Protein AF-A0A521XQH8-F1 (afdb_monomer)

Foldseek 3Di:
DLVLLVLVLVVLVVLLVLLVVVLVVLVVLDPDDPVLVVVVVVVVVVCVVVVVSVVVPRDPDPPQDDPPPSVVLSVDDDDSVPPVRSVVSSVVSVVSSVSSVVRSVVSVVVSVVVVVVVVVVCVVPVVVVVVVDDDDDD

Mean predicted aligned error: 11.76 Å

Nearest PDB structures (foldseek):
  6nct-assembly1_B  TM=2.597E-01  e=1.885E+00  Homo sapiens
  5sxc-assembly1_B  TM=2.790E-01  e=5.027E+00  Homo sapiens

Sequence (138 aa):
MRQTIAEEETRVSYWRRIIQARLDLLRAGIGSHDPVTDLRTALTDAQGSHRRLAHVSVEAVEGLPPMDDLAELWSRIIDPDDEVAVRQLAAEMTDAEHRLSTYRSELFRRQDAVTAELIARYRENPILALTALPTEPE

Secondary structure (DSSP, 8-state):
-HHHHHHHHHHHHHHHHHHHHHHHHHHHT--SS-HHHHHHHHHHHTHHHHHHHHT----PPTTS---TTHHHHHH----TT-HHHHHHHHHHHHHHHHHHHHHHHHHHHHHHHHHHHHHHHHHH-GGGGGGGSPPPP-

Structure (mmCIF, N/CA/C/O backbone):
data_AF-A0A521XQH8-F1
#
_entry.id   AF-A0A521XQH8-F1
#
loop_
_atom_site.group_PDB
_atom_site.id
_atom_site.type_symbol
_atom_site.label_atom_id
_atom_site.label_alt_id
_atom_site.label_comp_id
_atom_site.label_asym_id
_atom_site.label_entity_id
_atom_site.label_seq_id
_atom_site.pdbx_PDB_ins_code
_atom_site.Cartn_x
_atom_site.Cartn_y
_atom_site.Cartn_z
_atom_site.occupancy
_atom_site.B_iso_or_equiv
_atom_site.auth_seq_id
_atom_site.auth_comp_id
_atom_site.auth_asym_id
_atom_site.auth_atom_id
_atom_site.pdbx_PDB_model_num
ATOM 1 N N . MET A 1 1 ? -16.859 -4.897 9.142 1.00 57.81 1 MET A N 1
ATOM 2 C CA . MET A 1 1 ? -16.074 -3.665 9.396 1.00 57.81 1 MET A CA 1
ATOM 3 C C . MET A 1 1 ? -14.623 -3.951 9.791 1.00 57.81 1 MET A C 1
ATOM 5 O O . MET A 1 1 ? -13.770 -3.692 8.961 1.00 57.81 1 MET A O 1
ATOM 9 N N . ARG A 1 2 ? -14.289 -4.511 10.974 1.00 65.44 2 ARG A N 1
ATOM 10 C CA . ARG A 1 2 ? -12.871 -4.817 11.316 1.00 65.44 2 ARG A CA 1
ATOM 11 C C . ARG A 1 2 ? -12.217 -5.827 10.366 1.00 65.44 2 ARG A C 1
ATOM 13 O O . ARG A 1 2 ? -11.095 -5.603 9.940 1.00 65.44 2 ARG A O 1
ATOM 20 N N . GLN A 1 3 ? -12.933 -6.896 10.018 1.00 67.31 3 GLN A N 1
ATOM 21 C CA . GLN A 1 3 ? -12.452 -7.900 9.065 1.00 67.31 3 GLN A CA 1
ATOM 22 C C . GLN A 1 3 ? -12.216 -7.294 7.671 1.00 67.31 3 GLN A C 1
ATOM 24 O O . GLN A 1 3 ? -11.136 -7.438 7.119 1.00 67.31 3 GLN A O 1
ATOM 29 N N . THR A 1 4 ? -13.172 -6.501 7.185 1.00 69.88 4 THR A N 1
ATOM 30 C CA . THR A 1 4 ? -13.091 -5.729 5.935 1.00 69.88 4 THR A CA 1
ATOM 31 C C . THR A 1 4 ? -11.851 -4.822 5.883 1.00 69.88 4 THR A C 1
ATOM 33 O O . THR A 1 4 ? -11.142 -4.798 4.887 1.00 69.88 4 THR A O 1
ATOM 36 N N . ILE A 1 5 ? -11.550 -4.104 6.975 1.00 71.75 5 ILE A N 1
ATOM 37 C CA . ILE A 1 5 ? -10.364 -3.234 7.073 1.00 71.75 5 ILE A CA 1
ATOM 38 C C . ILE A 1 5 ? -9.064 -4.055 7.065 1.00 71.75 5 ILE A C 1
ATOM 40 O O . ILE A 1 5 ? -8.089 -3.634 6.452 1.00 71.75 5 ILE A O 1
ATOM 44 N N . ALA A 1 6 ? -9.039 -5.218 7.721 1.00 71.50 6 ALA A N 1
ATOM 45 C CA . ALA A 1 6 ? -7.859 -6.084 7.768 1.00 71.50 6 ALA A CA 1
ATOM 46 C C . ALA A 1 6 ? -7.561 -6.757 6.415 1.00 71.50 6 ALA A C 1
ATOM 48 O O . ALA A 1 6 ? -6.405 -6.841 5.997 1.00 71.50 6 ALA A O 1
ATOM 49 N N . GLU A 1 7 ? -8.599 -7.210 5.711 1.00 73.3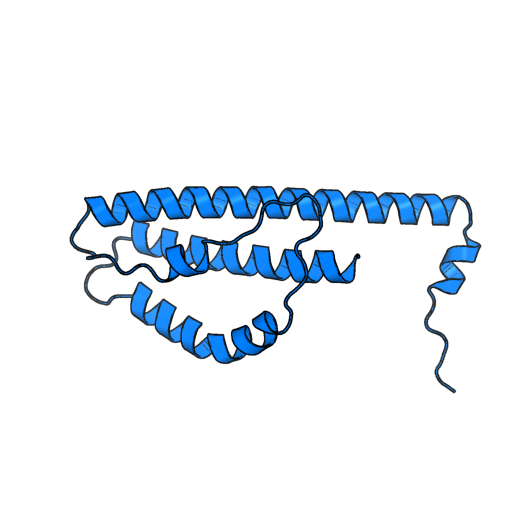8 7 GLU A N 1
ATOM 50 C CA . GLU A 1 7 ? -8.485 -7.749 4.350 1.00 73.38 7 GLU A CA 1
ATOM 51 C C . GLU A 1 7 ? -7.971 -6.671 3.383 1.00 73.38 7 GLU A C 1
ATOM 53 O O . GLU A 1 7 ? -7.073 -6.920 2.574 1.00 73.38 7 GLU A O 1
ATOM 58 N N . GLU A 1 8 ? -8.466 -5.444 3.536 1.00 76.31 8 GLU A N 1
ATOM 59 C CA . GLU A 1 8 ? -8.022 -4.294 2.758 1.00 76.31 8 GLU A CA 1
ATOM 60 C C . GLU A 1 8 ? -6.569 -3.887 3.062 1.00 76.31 8 GLU A C 1
ATOM 62 O O . GLU A 1 8 ? -5.789 -3.629 2.144 1.00 76.31 8 GLU A O 1
ATOM 67 N N . GLU A 1 9 ? -6.158 -3.887 4.333 1.00 81.94 9 GLU A N 1
ATOM 68 C CA . GLU A 1 9 ? -4.764 -3.647 4.728 1.00 81.94 9 GLU A CA 1
ATOM 69 C C . GLU A 1 9 ? -3.829 -4.690 4.110 1.00 81.94 9 GLU A C 1
ATOM 71 O O . GLU A 1 9 ? -2.804 -4.325 3.528 1.00 81.94 9 GLU A O 1
ATOM 76 N N . THR A 1 10 ? -4.227 -5.965 4.141 1.00 75.94 10 THR A N 1
ATOM 77 C CA . THR A 1 10 ? -3.462 -7.062 3.537 1.00 75.94 10 THR A CA 1
ATOM 78 C C . THR A 1 10 ? -3.257 -6.817 2.041 1.00 75.94 10 THR A C 1
ATOM 80 O O . THR A 1 10 ? -2.139 -6.941 1.531 1.00 75.94 10 THR A O 1
ATOM 83 N N . ARG A 1 11 ? -4.319 -6.407 1.334 1.00 79.00 11 ARG A N 1
ATOM 84 C CA . ARG A 1 11 ? -4.284 -6.077 -0.098 1.00 79.00 11 ARG A CA 1
ATOM 85 C C . ARG A 1 11 ? -3.322 -4.925 -0.401 1.00 79.00 11 ARG A C 1
ATOM 87 O O . ARG A 1 11 ? -2.514 -5.021 -1.325 1.00 79.00 11 ARG A O 1
ATOM 94 N N . VAL A 1 12 ? -3.375 -3.852 0.384 1.00 79.94 12 VAL A N 1
ATOM 95 C CA . VAL A 1 12 ? -2.526 -2.659 0.213 1.00 79.94 12 VAL A CA 1
ATOM 96 C C . VAL A 1 12 ? -1.061 -2.974 0.512 1.00 79.94 12 VAL A C 1
ATOM 98 O O . VAL A 1 12 ? -0.171 -2.596 -0.252 1.00 79.94 12 VAL A O 1
ATOM 101 N N . SER A 1 13 ? -0.796 -3.698 1.600 1.00 76.19 13 SER A N 1
ATOM 102 C CA . SER A 1 13 ? 0.554 -4.111 1.990 1.00 76.19 13 SER A CA 1
ATOM 103 C C . SER A 1 13 ? 1.189 -5.046 0.957 1.00 76.19 13 SER A C 1
ATOM 105 O O . SER A 1 13 ? 2.380 -4.910 0.663 1.00 76.19 13 SER A O 1
ATOM 107 N N . TYR A 1 14 ? 0.397 -5.932 0.348 1.00 80.56 14 TYR A N 1
ATOM 108 C CA . TYR A 1 14 ? 0.836 -6.766 -0.768 1.00 80.56 14 TYR A CA 1
ATOM 109 C C . TYR A 1 14 ? 1.269 -5.923 -1.979 1.00 80.56 14 TYR A C 1
ATOM 111 O O . TYR A 1 14 ? 2.416 -6.029 -2.424 1.00 80.56 14 TYR A O 1
ATOM 119 N N . TRP A 1 15 ? 0.395 -5.035 -2.469 1.00 82.12 15 TRP A N 1
ATOM 120 C CA . TRP A 1 15 ? 0.698 -4.187 -3.627 1.00 82.12 15 TRP A CA 1
ATOM 121 C C . TRP A 1 15 ? 1.906 -3.288 -3.393 1.00 82.12 15 TRP A C 1
ATOM 123 O O . TRP A 1 15 ? 2.767 -3.171 -4.265 1.00 82.12 15 TRP A O 1
ATOM 133 N N . ARG A 1 16 ? 2.020 -2.712 -2.193 1.00 83.81 16 ARG A N 1
ATOM 134 C CA . ARG A 1 16 ? 3.166 -1.882 -1.821 1.00 83.81 16 ARG A CA 1
ATOM 135 C C . ARG A 1 16 ? 4.476 -2.644 -1.978 1.00 83.81 16 ARG A C 1
ATOM 137 O O . ARG A 1 16 ? 5.412 -2.130 -2.582 1.00 83.81 16 ARG A O 1
ATOM 144 N N . ARG A 1 17 ? 4.536 -3.875 -1.467 1.00 79.44 17 ARG A N 1
ATOM 145 C CA . ARG A 1 17 ? 5.761 -4.681 -1.494 1.00 79.44 17 ARG A CA 1
ATOM 146 C C . ARG A 1 17 ? 6.174 -5.063 -2.914 1.00 79.44 17 ARG A C 1
ATOM 148 O O . ARG A 1 17 ? 7.363 -5.118 -3.208 1.00 79.44 17 ARG A O 1
ATOM 155 N N . ILE A 1 18 ? 5.207 -5.288 -3.796 1.00 77.94 18 ILE A N 1
ATOM 156 C CA . ILE A 1 18 ? 5.466 -5.621 -5.199 1.00 77.94 18 ILE A CA 1
ATOM 157 C C . ILE A 1 18 ? 5.941 -4.419 -5.999 1.00 77.94 18 ILE A C 1
ATOM 159 O O . ILE A 1 18 ? 6.934 -4.522 -6.717 1.00 77.94 18 ILE A O 1
ATOM 163 N N . ILE A 1 19 ? 5.285 -3.270 -5.837 1.00 81.38 19 ILE A N 1
ATOM 164 C CA . ILE A 1 19 ? 5.716 -2.028 -6.481 1.00 81.38 19 ILE A CA 1
ATOM 165 C C . ILE A 1 19 ? 7.131 -1.652 -6.022 1.00 81.38 19 ILE A C 1
ATOM 167 O O . ILE A 1 19 ? 7.973 -1.334 -6.858 1.00 81.38 19 ILE A O 1
ATOM 171 N N . GLN A 1 20 ? 7.430 -1.777 -4.723 1.00 78.94 20 GLN A N 1
ATOM 172 C CA . GLN A 1 20 ? 8.780 -1.577 -4.184 1.00 78.94 20 GLN A CA 1
ATOM 173 C C . GLN A 1 20 ? 9.805 -2.524 -4.819 1.00 78.94 20 GLN A C 1
ATOM 175 O O . GLN A 1 20 ? 10.834 -2.064 -5.299 1.00 78.94 20 GLN A O 1
ATOM 180 N N . ALA A 1 21 ? 9.503 -3.823 -4.903 1.00 78.75 21 ALA A N 1
ATOM 181 C CA . ALA A 1 21 ? 10.419 -4.793 -5.499 1.00 78.75 21 ALA A CA 1
ATOM 182 C C . ALA A 1 21 ? 10.762 -4.454 -6.961 1.00 78.75 21 ALA A C 1
ATOM 184 O O . ALA A 1 21 ? 11.920 -4.541 -7.361 1.00 78.75 21 ALA A O 1
ATOM 185 N N . ARG A 1 22 ? 9.783 -4.024 -7.766 1.00 82.81 22 ARG A N 1
ATOM 186 C CA . ARG A 1 22 ? 10.046 -3.626 -9.157 1.00 82.81 22 ARG A CA 1
ATOM 187 C C . ARG A 1 22 ? 10.749 -2.280 -9.273 1.00 82.81 22 ARG A C 1
ATOM 189 O O . ARG A 1 22 ? 11.600 -2.142 -10.144 1.00 82.81 22 ARG A O 1
ATOM 196 N N . LEU A 1 23 ? 10.464 -1.324 -8.391 1.00 82.56 23 LEU A N 1
ATOM 197 C CA . LEU A 1 23 ? 11.244 -0.087 -8.291 1.00 82.56 23 LEU A CA 1
ATOM 198 C C . LEU A 1 23 ? 12.718 -0.370 -8.006 1.00 82.56 23 LEU A C 1
ATOM 200 O O . LEU A 1 23 ? 13.584 0.231 -8.638 1.00 82.56 23 LEU A O 1
ATOM 204 N N . ASP A 1 24 ? 13.001 -1.291 -7.089 1.00 80.38 24 ASP A N 1
ATOM 205 C CA . ASP A 1 24 ? 14.368 -1.676 -6.750 1.00 80.38 24 ASP A CA 1
ATOM 206 C C . ASP A 1 24 ? 15.074 -2.321 -7.951 1.00 80.38 24 ASP A C 1
ATOM 208 O O . ASP A 1 24 ? 16.221 -1.981 -8.236 1.00 80.38 24 ASP A O 1
ATOM 212 N N . LEU A 1 25 ? 14.372 -3.163 -8.721 1.00 78.06 25 LEU A N 1
ATOM 213 C CA . LEU A 1 25 ? 14.896 -3.737 -9.968 1.00 78.06 25 LEU A CA 1
ATOM 214 C C . LEU A 1 25 ? 15.180 -2.671 -11.037 1.00 78.06 25 LEU A C 1
ATOM 216 O O . LEU A 1 25 ? 16.256 -2.685 -11.633 1.00 78.06 25 LEU A O 1
ATOM 220 N N . LEU A 1 26 ? 14.253 -1.730 -11.253 1.00 79.69 26 LEU A N 1
ATOM 221 C CA . LEU A 1 26 ? 14.434 -0.631 -12.211 1.00 79.69 26 LEU A CA 1
ATOM 222 C C . LEU A 1 26 ? 15.625 0.261 -11.825 1.00 79.69 26 LEU A C 1
ATOM 224 O O . LEU A 1 26 ? 16.383 0.691 -12.689 1.00 79.69 26 LEU A O 1
ATOM 228 N N . ARG A 1 27 ? 15.821 0.518 -10.525 1.00 78.31 27 ARG A N 1
ATOM 229 C CA . ARG A 1 27 ? 16.942 1.319 -10.003 1.00 78.31 27 ARG A CA 1
ATOM 230 C C . ARG A 1 27 ? 18.280 0.591 -10.061 1.00 78.31 27 ARG A C 1
ATOM 232 O O . ARG A 1 27 ? 19.307 1.239 -10.236 1.00 78.31 27 ARG A O 1
ATOM 239 N N . ALA A 1 28 ? 18.276 -0.728 -9.889 1.00 76.25 28 ALA A N 1
ATOM 240 C CA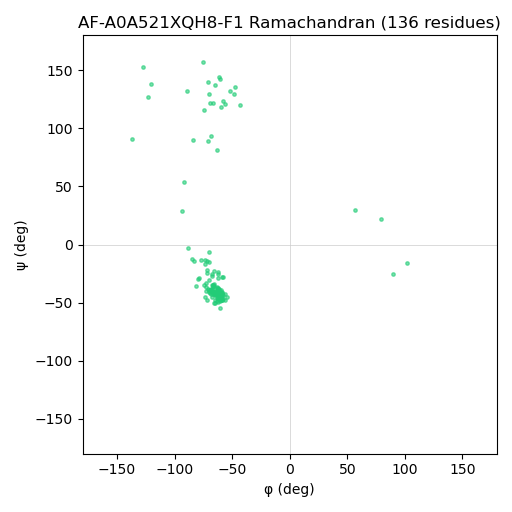 . ALA A 1 28 ? 19.488 -1.537 -9.915 1.00 76.25 28 ALA A CA 1
ATOM 241 C C . ALA A 1 28 ? 20.081 -1.682 -11.327 1.00 76.25 28 ALA A C 1
ATOM 243 O O . ALA A 1 28 ? 21.230 -2.105 -11.445 1.00 76.25 28 ALA A O 1
ATOM 244 N N . GLY A 1 29 ? 19.329 -1.340 -12.384 1.00 65.50 29 GLY A N 1
ATOM 245 C CA . GLY A 1 29 ? 19.820 -1.359 -13.764 1.00 65.50 29 GLY A CA 1
ATOM 246 C C . GLY A 1 29 ? 20.351 -2.729 -14.196 1.00 65.50 29 GLY A C 1
ATOM 247 O O . GLY A 1 29 ? 21.289 -2.796 -14.987 1.00 65.50 29 GLY A O 1
ATOM 248 N N . ILE A 1 30 ? 19.815 -3.819 -13.628 1.00 58.19 30 ILE A N 1
ATOM 249 C CA . ILE A 1 30 ? 20.281 -5.184 -13.903 1.00 58.19 30 ILE A CA 1
ATOM 250 C C . ILE A 1 30 ? 19.912 -5.526 -15.349 1.00 58.19 30 ILE A C 1
ATOM 252 O O . ILE A 1 30 ? 18.798 -5.954 -15.639 1.00 58.19 30 ILE A O 1
ATOM 256 N N . GLY A 1 31 ? 20.855 -5.284 -16.257 1.00 52.41 31 GLY A N 1
ATOM 257 C CA . GLY A 1 31 ? 20.768 -5.657 -17.660 1.00 52.41 31 GLY A CA 1
ATOM 258 C C . GLY A 1 31 ? 20.991 -7.154 -17.890 1.00 52.41 31 GLY A C 1
ATOM 259 O O . GLY A 1 31 ? 21.674 -7.831 -17.121 1.00 52.41 31 GLY A O 1
ATOM 260 N N . SER A 1 32 ? 20.467 -7.627 -19.025 1.00 48.19 32 SER A N 1
ATOM 261 C CA . SER A 1 32 ? 20.730 -8.911 -19.709 1.00 48.19 32 SER A CA 1
ATOM 262 C C . SER A 1 32 ? 19.880 -10.140 -19.348 1.00 48.19 32 SER A C 1
ATOM 264 O O . SER A 1 32 ? 19.684 -11.000 -20.203 1.00 48.19 32 SER A O 1
ATOM 266 N N . HIS A 1 33 ? 19.289 -10.245 -18.163 1.00 51.03 33 HIS A N 1
ATOM 267 C CA . HIS A 1 33 ? 18.157 -11.157 -17.926 1.00 51.03 33 HIS A CA 1
ATOM 268 C C . HIS A 1 33 ? 17.041 -10.290 -17.411 1.00 51.03 33 HIS A C 1
ATOM 270 O O . HIS A 1 33 ? 17.321 -9.537 -16.497 1.00 51.03 33 HIS A O 1
ATOM 276 N N . ASP A 1 34 ? 15.851 -10.332 -18.009 1.00 63.72 34 ASP A N 1
ATOM 277 C CA . ASP A 1 34 ? 14.721 -9.505 -17.590 1.00 63.72 34 ASP A CA 1
ATOM 278 C C . ASP A 1 34 ? 14.204 -10.020 -16.232 1.00 63.72 34 ASP A C 1
ATOM 280 O O . ASP A 1 34 ? 13.316 -10.880 -16.189 1.00 63.72 34 ASP A O 1
ATOM 284 N N . PRO A 1 35 ? 14.738 -9.531 -15.092 1.00 57.88 35 PRO A N 1
ATOM 285 C CA . PRO A 1 35 ? 14.418 -10.078 -13.783 1.00 57.88 35 PRO A CA 1
ATOM 286 C C . PRO A 1 35 ? 13.008 -9.638 -13.393 1.00 57.88 35 PRO A C 1
ATOM 288 O O . PRO A 1 35 ? 12.403 -10.211 -12.496 1.00 57.88 35 PRO A O 1
ATOM 291 N N . VAL A 1 36 ? 12.475 -8.616 -14.074 1.00 58.50 36 VAL A N 1
ATOM 292 C CA . VAL A 1 36 ? 11.097 -8.167 -13.986 1.00 58.50 36 VAL A CA 1
ATOM 293 C C . VAL A 1 36 ? 10.196 -9.176 -14.680 1.00 58.50 36 VAL A C 1
ATOM 295 O O . VAL A 1 36 ? 9.156 -9.485 -14.117 1.00 58.50 36 VAL A O 1
ATOM 298 N N . THR A 1 37 ? 10.573 -9.745 -15.826 1.00 61.97 37 THR A N 1
ATOM 299 C CA . THR A 1 37 ? 9.835 -10.864 -16.434 1.00 61.97 37 THR A CA 1
ATOM 300 C C . THR A 1 37 ? 9.946 -12.143 -15.616 1.00 61.97 37 THR A C 1
ATOM 302 O O . THR A 1 37 ? 8.926 -12.811 -15.455 1.00 61.97 37 THR A O 1
ATOM 305 N N . ASP A 1 38 ? 11.095 -12.455 -15.021 1.00 58.59 38 ASP A N 1
ATOM 306 C CA . ASP A 1 38 ? 11.235 -13.628 -14.145 1.00 58.59 38 ASP A CA 1
ATOM 307 C C . ASP A 1 38 ? 10.459 -13.453 -12.832 1.00 58.59 38 ASP A C 1
ATOM 309 O O . ASP A 1 38 ? 9.734 -14.352 -12.409 1.00 58.59 38 ASP A O 1
ATOM 313 N N . LEU A 1 39 ? 10.512 -12.264 -12.222 1.00 61.59 39 LEU A N 1
ATOM 314 C CA . LEU A 1 39 ? 9.701 -11.909 -11.058 1.00 61.59 39 LEU A CA 1
ATOM 315 C C . LEU A 1 39 ? 8.214 -11.864 -11.414 1.00 61.59 39 LEU A C 1
ATOM 317 O O . LEU A 1 39 ? 7.390 -12.348 -10.645 1.00 61.59 39 LEU A O 1
ATOM 321 N N . ARG A 1 40 ? 7.851 -11.316 -12.578 1.00 59.94 40 ARG A N 1
ATOM 322 C CA . ARG A 1 40 ? 6.478 -11.324 -13.091 1.00 59.94 40 ARG A CA 1
ATOM 323 C C . ARG A 1 40 ? 6.018 -12.756 -13.272 1.00 59.94 40 ARG A C 1
ATOM 325 O O . ARG A 1 40 ? 4.947 -13.063 -12.792 1.00 59.94 40 ARG A O 1
ATOM 332 N N . THR A 1 41 ? 6.829 -13.636 -13.846 1.00 55.91 41 THR A N 1
ATOM 333 C CA . THR A 1 41 ? 6.513 -15.061 -14.020 1.00 55.91 41 THR A CA 1
ATOM 334 C C . THR A 1 41 ? 6.353 -15.756 -12.672 1.00 55.91 41 THR A C 1
ATOM 336 O O . THR A 1 41 ? 5.317 -16.361 -12.429 1.00 55.91 41 THR A O 1
ATOM 339 N N . ALA A 1 42 ? 7.289 -15.574 -11.738 1.00 54.38 42 ALA A N 1
ATOM 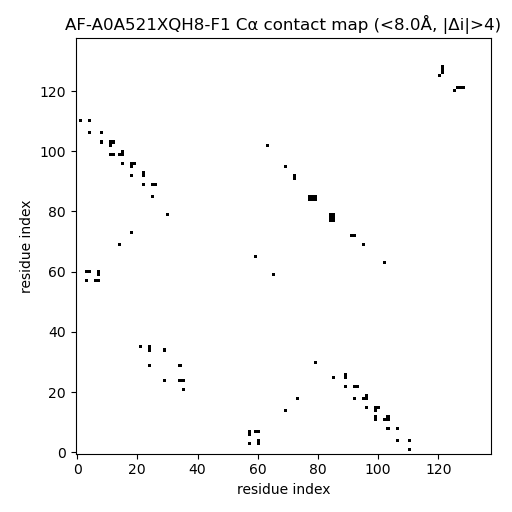340 C CA . ALA A 1 42 ? 7.210 -16.146 -10.395 1.00 54.38 42 ALA A CA 1
ATOM 341 C C . ALA A 1 42 ? 5.992 -15.636 -9.599 1.00 54.38 42 ALA A C 1
ATOM 343 O O . ALA A 1 42 ? 5.341 -16.391 -8.874 1.00 54.38 42 ALA A O 1
ATOM 344 N N . LEU A 1 43 ? 5.640 -14.356 -9.749 1.00 54.28 43 LEU A N 1
ATOM 345 C CA . LEU A 1 43 ? 4.459 -13.762 -9.123 1.00 54.28 43 LEU A CA 1
ATOM 346 C C . LEU A 1 43 ? 3.165 -14.106 -9.871 1.00 54.28 43 LEU A C 1
ATOM 348 O O . LEU A 1 43 ? 2.115 -14.174 -9.234 1.00 54.28 43 LEU A O 1
ATOM 352 N N . THR A 1 44 ? 3.223 -14.344 -11.185 1.00 50.72 44 THR A N 1
ATOM 353 C CA . THR A 1 44 ? 2.117 -14.823 -12.021 1.00 50.72 44 THR A CA 1
ATOM 354 C C . THR A 1 44 ? 1.811 -16.290 -11.744 1.00 50.72 44 THR A C 1
ATOM 356 O O . THR A 1 44 ? 0.645 -16.646 -11.625 1.00 50.72 44 THR A O 1
ATOM 359 N N . ASP A 1 45 ? 2.811 -17.119 -11.472 1.00 50.12 45 ASP A N 1
ATOM 360 C CA . ASP A 1 45 ? 2.606 -18.468 -10.938 1.00 50.12 45 ASP A CA 1
ATOM 361 C C . ASP A 1 45 ? 2.031 -18.410 -9.513 1.00 50.12 45 ASP A C 1
ATOM 363 O O . ASP A 1 45 ? 1.111 -19.157 -9.162 1.00 50.12 45 ASP A O 1
ATOM 367 N N . ALA A 1 46 ? 2.436 -17.412 -8.718 1.00 43.41 46 ALA A N 1
ATOM 368 C CA . ALA A 1 46 ? 1.752 -17.072 -7.472 1.00 43.41 46 ALA A CA 1
ATOM 369 C C . ALA A 1 46 ? 0.353 -16.436 -7.682 1.00 43.41 46 ALA A C 1
ATOM 371 O O . ALA A 1 46 ? -0.388 -16.271 -6.709 1.00 43.41 46 ALA A O 1
ATOM 372 N N . GLN A 1 47 ? -0.088 -16.112 -8.911 1.00 41.91 47 GLN A N 1
ATOM 373 C CA . GLN A 1 47 ? -1.468 -15.667 -9.189 1.00 41.91 47 GLN A CA 1
ATOM 374 C C . GLN A 1 47 ? -2.501 -16.788 -9.030 1.00 41.91 47 GLN A C 1
ATOM 376 O O . GLN A 1 47 ? -3.681 -16.489 -8.848 1.00 41.91 47 GLN A O 1
ATOM 381 N N . GLY A 1 48 ? -2.094 -18.062 -8.964 1.00 45.44 48 GLY A N 1
ATOM 382 C CA . GLY A 1 48 ? -2.969 -19.126 -8.450 1.00 45.44 48 GLY A CA 1
ATOM 383 C C . GLY A 1 48 ? -3.447 -18.844 -7.014 1.00 45.44 48 GLY A C 1
ATOM 384 O O . GLY A 1 48 ? -4.554 -19.218 -6.620 1.00 45.44 48 GLY A O 1
ATOM 385 N N . SER A 1 49 ? -2.646 -18.106 -6.242 1.00 44.09 49 SER A N 1
ATOM 386 C CA . SER A 1 49 ? -2.994 -17.556 -4.928 1.00 44.09 49 SER A CA 1
ATOM 387 C C . SER A 1 49 ? -3.800 -16.252 -5.047 1.00 44.09 49 SER A C 1
ATOM 389 O O . SER A 1 49 ? -4.747 -16.061 -4.288 1.00 44.09 49 SER A O 1
ATOM 391 N N . HIS A 1 50 ? -3.512 -15.399 -6.041 1.00 42.78 50 HIS A N 1
ATOM 392 C CA . HIS A 1 50 ? -4.278 -14.168 -6.314 1.00 42.78 50 HIS A CA 1
ATOM 393 C C . HIS A 1 50 ? -5.699 -14.417 -6.774 1.00 42.78 50 HIS A C 1
ATOM 395 O O . HIS A 1 50 ? -6.577 -13.679 -6.364 1.00 42.78 50 HIS A O 1
ATOM 401 N N . ARG A 1 51 ? -5.977 -15.460 -7.557 1.00 43.12 51 ARG A N 1
ATOM 402 C CA . ARG A 1 51 ? -7.355 -15.800 -7.938 1.00 43.12 51 ARG A CA 1
ATOM 403 C C . ARG A 1 51 ? -8.215 -16.153 -6.718 1.00 43.12 51 ARG A C 1
ATOM 405 O O . ARG A 1 51 ? -9.413 -15.890 -6.734 1.00 43.12 51 ARG A O 1
ATOM 412 N N . ARG A 1 52 ? -7.606 -16.678 -5.643 1.00 38.50 52 ARG A N 1
ATOM 413 C CA . ARG A 1 52 ? -8.273 -16.848 -4.340 1.00 38.50 52 ARG A CA 1
ATOM 414 C C . ARG A 1 52 ? -8.519 -15.511 -3.629 1.00 38.50 52 ARG A C 1
ATOM 416 O O . ARG A 1 52 ? -9.593 -15.348 -3.071 1.00 38.50 52 ARG A O 1
ATOM 423 N N . LEU A 1 53 ? -7.592 -14.550 -3.698 1.00 38.78 53 LEU A N 1
ATOM 424 C CA . LEU A 1 53 ? -7.740 -13.212 -3.092 1.00 38.78 53 LEU A CA 1
ATOM 425 C C . LEU A 1 53 ? -8.607 -12.241 -3.918 1.00 38.78 53 LEU A C 1
ATOM 427 O O . LEU A 1 53 ? -9.296 -11.410 -3.353 1.00 38.78 53 LEU A O 1
ATOM 431 N N . ALA A 1 54 ? -8.647 -12.360 -5.243 1.00 38.78 54 ALA A N 1
ATOM 432 C CA . ALA A 1 54 ? -9.514 -11.582 -6.132 1.00 38.78 54 ALA A CA 1
ATOM 433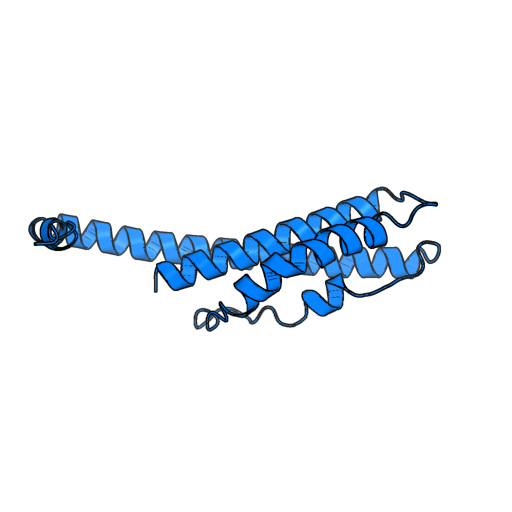 C C . ALA A 1 54 ? -10.991 -12.002 -6.015 1.00 38.78 54 ALA A C 1
ATOM 435 O O . ALA A 1 54 ? -11.883 -11.222 -6.326 1.00 38.78 54 ALA A O 1
ATOM 436 N N . HIS A 1 55 ? -11.260 -13.221 -5.529 1.00 37.38 55 HIS A N 1
ATOM 437 C CA . HIS A 1 55 ? -12.590 -13.624 -5.061 1.00 37.38 55 HIS A CA 1
ATOM 438 C C . HIS A 1 55 ? -12.962 -13.003 -3.704 1.00 37.38 55 HIS A C 1
ATOM 440 O O . HIS A 1 55 ? -14.134 -12.994 -3.344 1.00 37.38 55 HIS A O 1
ATOM 446 N N . VAL A 1 56 ? -11.993 -12.429 -2.985 1.00 38.19 56 VAL A N 1
ATOM 447 C CA . VAL A 1 56 ? -12.191 -11.576 -1.804 1.00 38.19 56 VAL A CA 1
ATOM 448 C C . VAL A 1 56 ? -12.269 -10.123 -2.283 1.00 38.19 56 VAL A C 1
ATOM 450 O O . VAL A 1 56 ? -11.504 -9.255 -1.872 1.00 38.19 56 VAL A O 1
ATOM 453 N N . SER A 1 57 ? -13.179 -9.874 -3.231 1.00 38.09 57 SER A N 1
ATOM 454 C CA . SER A 1 57 ? -13.589 -8.538 -3.669 1.00 38.09 57 SER A CA 1
ATOM 455 C C . SER A 1 57 ? -14.232 -7.824 -2.482 1.00 38.09 57 SER A C 1
ATOM 457 O O . SER A 1 57 ? -15.451 -7.816 -2.318 1.00 38.09 57 SER A O 1
ATOM 459 N N . VAL A 1 58 ? -13.389 -7.270 -1.621 1.00 44.84 58 VAL A N 1
ATOM 460 C CA . VAL A 1 58 ? -13.800 -6.408 -0.529 1.00 44.84 58 VAL A CA 1
ATOM 461 C C . VAL A 1 58 ? -14.176 -5.079 -1.147 1.00 44.84 58 VAL A C 1
ATOM 463 O O . VAL A 1 58 ? -13.360 -4.407 -1.781 1.00 44.84 58 VAL A O 1
ATOM 466 N N . GLU A 1 59 ? -15.454 -4.756 -1.000 1.00 46.75 59 GLU A N 1
ATOM 467 C CA . GLU A 1 59 ? -16.006 -3.432 -1.225 1.00 46.75 59 GLU A CA 1
ATOM 468 C C . GLU A 1 59 ? -15.050 -2.409 -0.599 1.00 46.75 59 GLU A C 1
ATOM 470 O O . GLU A 1 59 ? -14.716 -2.514 0.587 1.00 46.75 59 GLU A O 1
ATOM 475 N N . ALA A 1 60 ? -14.522 -1.497 -1.424 1.00 49.19 60 ALA A N 1
ATOM 476 C CA . ALA A 1 60 ? -13.600 -0.471 -0.960 1.00 49.19 60 ALA A CA 1
ATOM 477 C C . ALA A 1 60 ? -14.197 0.183 0.289 1.00 49.19 60 ALA A C 1
ATOM 479 O O . ALA A 1 60 ? -15.372 0.551 0.295 1.00 49.19 60 ALA A O 1
ATOM 480 N N . VAL A 1 61 ? -13.409 0.286 1.361 1.00 53.03 61 VAL A N 1
ATOM 481 C CA . VAL A 1 61 ? -13.885 0.922 2.591 1.00 53.03 61 VAL A CA 1
ATOM 482 C C . VAL A 1 61 ? -14.356 2.329 2.221 1.00 53.03 61 VAL A C 1
ATOM 484 O O . VAL A 1 61 ? -13.567 3.117 1.698 1.00 53.03 61 VAL A O 1
ATOM 487 N N . GLU A 1 62 ? -15.630 2.642 2.475 1.00 48.59 62 GLU A N 1
ATOM 488 C CA . GLU A 1 62 ? -16.218 3.931 2.103 1.00 48.59 62 GLU A CA 1
ATOM 489 C C . GLU A 1 62 ? -15.317 5.108 2.527 1.00 48.59 62 GLU A C 1
ATOM 491 O O . GLU A 1 62 ? -14.748 5.157 3.629 1.00 48.59 62 GLU A O 1
ATOM 496 N N . GLY A 1 63 ? -15.149 6.067 1.613 1.00 47.53 63 GLY A N 1
ATOM 497 C CA . GLY A 1 63 ? -14.324 7.255 1.833 1.00 47.53 63 GLY A CA 1
ATOM 498 C C . GLY A 1 63 ? -12.818 7.033 1.681 1.00 47.53 63 GLY A C 1
ATOM 499 O O . GLY A 1 63 ? -12.041 7.801 2.249 1.00 47.53 63 GLY A O 1
ATOM 500 N N . LEU A 1 64 ? -12.391 5.990 0.970 1.00 49.34 64 LEU A N 1
ATOM 501 C CA . LEU A 1 64 ? -11.009 5.798 0.549 1.00 49.34 64 LEU A CA 1
ATOM 502 C C . LEU A 1 64 ? -10.921 5.719 -0.991 1.00 49.34 64 LEU A C 1
ATOM 504 O O . LEU A 1 64 ? -11.800 5.122 -1.612 1.00 49.34 64 LEU A O 1
ATOM 508 N N . PRO A 1 65 ? -9.915 6.355 -1.628 1.00 52.53 65 PRO A N 1
ATOM 509 C CA . PRO A 1 65 ? -9.820 6.397 -3.086 1.00 52.53 65 PRO A CA 1
ATOM 510 C C . PRO A 1 65 ? -9.601 4.990 -3.667 1.00 52.53 65 PRO A C 1
ATOM 512 O O . PRO A 1 65 ? -8.794 4.237 -3.115 1.00 52.53 65 PRO A O 1
ATOM 515 N N . PRO A 1 66 ? -10.288 4.620 -4.765 1.00 56.91 66 PRO A N 1
ATOM 516 C CA . PRO A 1 66 ? -10.118 3.310 -5.383 1.00 56.91 66 PRO A CA 1
ATOM 517 C C . PRO A 1 66 ? -8.673 3.112 -5.863 1.00 56.91 66 PRO A C 1
ATOM 519 O O . PRO A 1 66 ? -8.025 4.052 -6.322 1.00 56.91 66 PRO A O 1
ATOM 522 N N . MET A 1 67 ? -8.172 1.878 -5.748 1.00 59.16 67 MET A N 1
ATOM 523 C CA . MET A 1 67 ? -6.840 1.470 -6.225 1.00 59.16 67 MET A CA 1
ATOM 524 C C . MET A 1 67 ? -6.881 0.879 -7.640 1.00 59.16 67 MET A C 1
ATOM 526 O O . MET A 1 67 ? -6.081 -0.002 -7.979 1.00 59.16 67 MET A O 1
ATOM 530 N N . ASP A 1 68 ? -7.840 1.323 -8.445 1.00 57.59 68 ASP A N 1
ATOM 531 C CA . ASP A 1 68 ? -7.833 1.030 -9.870 1.00 57.59 68 ASP A CA 1
ATOM 532 C C . ASP A 1 68 ? -6.533 1.639 -10.444 1.00 57.59 68 ASP A C 1
ATOM 534 O O . ASP A 1 68 ? -6.053 2.648 -9.931 1.00 57.59 68 ASP A O 1
ATOM 538 N N . ASP A 1 69 ? -5.894 0.960 -11.401 1.00 70.50 69 ASP A N 1
ATOM 539 C CA . ASP A 1 69 ? -4.631 1.329 -12.090 1.00 70.50 69 ASP A CA 1
ATOM 540 C C . ASP A 1 69 ? -3.335 0.619 -11.630 1.00 70.50 69 ASP A C 1
ATOM 542 O O . ASP A 1 69 ? -2.351 0.605 -12.375 1.00 70.50 69 ASP A O 1
ATOM 546 N N . LEU A 1 70 ? -3.286 -0.050 -10.467 1.00 75.44 70 LEU A N 1
ATOM 547 C CA . LEU A 1 70 ? -2.035 -0.699 -10.007 1.00 75.44 70 LEU A CA 1
ATOM 548 C C . LEU A 1 70 ? -1.630 -1.921 -10.840 1.00 75.44 70 LEU A C 1
ATOM 550 O O . LEU A 1 70 ? -0.446 -2.126 -11.113 1.00 75.44 70 LEU A O 1
ATOM 554 N N . ALA A 1 71 ? -2.605 -2.734 -11.251 1.00 72.38 71 ALA A N 1
ATOM 555 C CA . ALA A 1 71 ? -2.350 -3.919 -12.067 1.00 72.38 71 ALA A CA 1
ATOM 556 C C . ALA A 1 71 ? -1.846 -3.545 -13.467 1.00 72.38 71 ALA A C 1
ATOM 558 O O . ALA A 1 71 ? -0.937 -4.192 -13.988 1.00 72.38 71 ALA A O 1
ATOM 559 N N . GLU A 1 72 ? -2.387 -2.4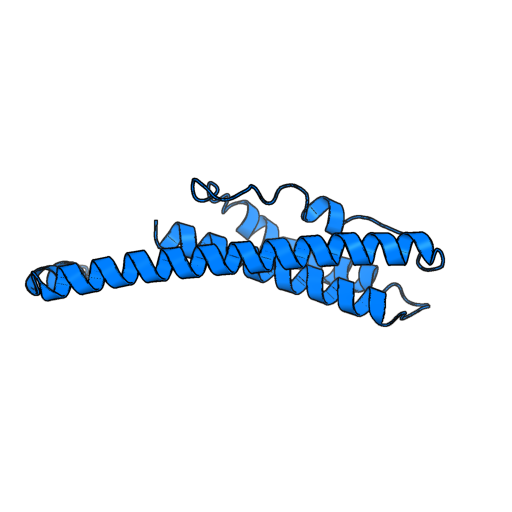73 -14.047 1.00 75.81 72 GLU A N 1
ATOM 560 C CA . GLU A 1 72 ? -1.949 -1.955 -15.340 1.00 75.81 72 GLU A CA 1
ATOM 561 C C . GLU A 1 72 ? -0.513 -1.428 -15.254 1.00 75.81 72 GLU A C 1
ATOM 563 O O . GLU A 1 72 ? 0.350 -1.882 -16.009 1.00 75.81 72 GLU A O 1
ATOM 568 N N . LEU A 1 73 ? -0.227 -0.573 -14.264 1.00 81.81 73 LEU A N 1
ATOM 569 C CA . LEU A 1 73 ? 1.117 -0.056 -13.997 1.00 81.81 73 LEU A CA 1
ATOM 570 C C . LEU A 1 73 ? 2.132 -1.189 -13.769 1.00 81.81 73 LEU A C 1
ATOM 572 O O . LEU A 1 73 ? 3.237 -1.167 -14.314 1.00 81.81 73 LEU A O 1
ATOM 576 N N . TRP A 1 74 ? 1.744 -2.220 -13.014 1.00 80.94 74 TRP A N 1
ATOM 577 C CA . TRP A 1 74 ? 2.563 -3.411 -12.794 1.00 80.94 74 TRP A CA 1
ATOM 578 C C . TRP A 1 74 ? 2.775 -4.252 -14.058 1.00 80.94 74 TRP A C 1
ATOM 580 O O . TRP A 1 74 ? 3.837 -4.845 -14.226 1.00 80.94 74 TRP A O 1
ATOM 590 N N . SER A 1 75 ? 1.791 -4.342 -14.946 1.00 77.00 75 SER A N 1
ATOM 591 C CA . SER A 1 75 ? 1.889 -5.173 -16.152 1.00 77.00 75 SER A CA 1
ATOM 592 C C . SER A 1 75 ? 2.620 -4.493 -17.310 1.00 77.00 75 SER A C 1
ATOM 594 O O . SER A 1 75 ? 2.999 -5.170 -18.265 1.00 77.00 75 SER A O 1
ATOM 596 N N . ARG A 1 76 ? 2.830 -3.172 -17.230 1.00 80.69 76 ARG A N 1
ATOM 597 C CA . ARG A 1 76 ? 3.413 -2.378 -18.313 1.00 80.69 76 ARG A CA 1
ATOM 598 C C . ARG A 1 76 ? 4.811 -2.871 -18.673 1.00 80.69 76 ARG A C 1
ATOM 600 O O . ARG A 1 76 ? 5.707 -2.829 -17.834 1.00 80.69 76 ARG A O 1
ATOM 607 N N . ILE A 1 77 ? 4.990 -3.313 -19.913 1.00 80.50 77 ILE A N 1
ATOM 608 C CA . ILE A 1 77 ? 6.282 -3.736 -20.464 1.00 80.50 77 ILE A CA 1
ATOM 609 C C . ILE A 1 77 ? 6.956 -2.506 -21.071 1.00 80.50 77 ILE A C 1
ATOM 611 O O . ILE A 1 77 ? 6.313 -1.750 -21.797 1.00 80.50 77 ILE A O 1
ATOM 615 N N . ILE A 1 78 ? 8.230 -2.305 -20.751 1.00 81.81 78 ILE A N 1
ATOM 616 C CA . ILE A 1 78 ? 9.063 -1.238 -21.306 1.00 81.81 78 ILE A CA 1
ATOM 617 C C . ILE A 1 78 ? 10.348 -1.848 -21.856 1.00 81.81 78 ILE A C 1
ATOM 619 O O . ILE A 1 78 ? 10.774 -2.904 -21.385 1.00 81.81 78 ILE A O 1
ATOM 623 N N . ASP A 1 79 ? 10.941 -1.185 -22.841 1.00 80.50 79 ASP A N 1
ATOM 624 C CA . ASP A 1 79 ? 12.284 -1.516 -23.305 1.00 80.50 79 ASP A CA 1
ATOM 625 C C . ASP A 1 79 ? 13.297 -1.134 -22.205 1.00 80.50 79 ASP A C 1
ATOM 627 O O . ASP A 1 79 ? 13.300 0.026 -21.779 1.00 80.50 79 ASP A O 1
ATOM 631 N N . PRO A 1 80 ? 14.112 -2.075 -21.691 1.00 76.38 80 PRO A N 1
ATOM 632 C CA . PRO A 1 80 ? 15.110 -1.773 -20.667 1.00 76.38 80 PRO A CA 1
ATOM 633 C C . PRO A 1 80 ? 16.224 -0.843 -21.162 1.00 76.38 80 PRO A C 1
ATOM 635 O O . PRO A 1 80 ? 16.843 -0.173 -20.335 1.00 76.38 80 PRO A O 1
ATOM 638 N N . ASP A 1 81 ? 16.460 -0.776 -22.475 1.00 81.31 81 ASP A N 1
ATOM 639 C CA . ASP A 1 81 ? 17.477 0.096 -23.065 1.00 81.31 81 ASP A CA 1
ATOM 640 C C . ASP A 1 81 ? 16.944 1.525 -23.305 1.00 81.31 81 ASP A C 1
ATOM 642 O O . ASP A 1 81 ? 17.719 2.462 -23.519 1.00 81.31 81 ASP A O 1
ATOM 646 N N . ASP A 1 82 ? 15.624 1.735 -23.208 1.00 86.31 82 ASP A N 1
ATOM 647 C CA . ASP A 1 82 ? 15.010 3.064 -23.231 1.00 86.31 82 ASP A CA 1
ATOM 648 C C . ASP A 1 82 ? 15.041 3.695 -21.832 1.00 86.31 82 ASP A C 1
ATOM 650 O O . ASP A 1 82 ? 14.110 3.597 -21.024 1.00 86.31 82 ASP A O 1
ATOM 654 N N . GLU A 1 83 ? 16.125 4.416 -21.551 1.00 87.31 83 GLU A N 1
ATOM 655 C CA . GLU A 1 83 ? 16.294 5.099 -20.271 1.00 87.31 83 GLU A CA 1
ATOM 656 C C . GLU A 1 83 ? 15.179 6.114 -19.954 1.00 87.31 83 GLU A C 1
ATOM 658 O O . GLU A 1 83 ? 14.924 6.407 -18.781 1.00 87.31 83 GLU A O 1
ATOM 663 N N . VAL A 1 84 ? 14.533 6.705 -20.967 1.00 90.06 84 VAL A N 1
ATOM 664 C CA . VAL A 1 84 ? 13.434 7.658 -20.752 1.00 90.06 84 VAL A CA 1
ATOM 665 C C . VAL A 1 84 ? 12.207 6.903 -20.254 1.00 90.06 84 VAL A C 1
ATOM 667 O O . VAL A 1 84 ? 11.635 7.296 -19.234 1.00 90.06 84 VAL A O 1
ATOM 670 N N . ALA A 1 85 ? 11.856 5.794 -20.909 1.00 86.88 85 ALA A N 1
ATOM 671 C CA . ALA A 1 85 ? 10.753 4.933 -20.494 1.00 86.88 85 ALA A CA 1
ATOM 672 C C . ALA A 1 85 ? 10.985 4.332 -19.097 1.00 86.88 85 ALA A C 1
ATOM 674 O O . ALA A 1 85 ? 10.070 4.329 -18.269 1.00 86.88 85 ALA A O 1
ATOM 675 N N . VAL A 1 86 ? 12.216 3.900 -18.792 1.00 86.50 86 VAL A N 1
ATOM 676 C CA . VAL A 1 86 ? 12.600 3.398 -17.461 1.00 86.50 86 VAL A CA 1
ATOM 677 C C . VAL A 1 86 ? 12.415 4.470 -16.388 1.00 86.50 86 VAL A C 1
ATOM 679 O O . VAL A 1 86 ? 11.785 4.209 -15.359 1.00 86.50 86 VAL A O 1
ATOM 682 N N . ARG A 1 87 ? 12.912 5.694 -16.619 1.00 89.00 87 ARG A N 1
ATOM 683 C CA . ARG A 1 87 ? 12.758 6.803 -15.661 1.00 89.00 87 ARG A CA 1
ATOM 684 C C . ARG A 1 87 ? 11.296 7.179 -15.445 1.00 89.00 87 ARG A C 1
ATOM 686 O O . ARG A 1 87 ? 10.901 7.415 -14.304 1.00 89.00 87 ARG A O 1
ATOM 693 N N . GLN A 1 88 ? 10.499 7.217 -16.510 1.00 91.06 88 GLN A N 1
ATOM 694 C CA . GLN A 1 88 ? 9.079 7.539 -16.411 1.00 91.06 88 GLN A CA 1
ATOM 695 C C . GLN A 1 88 ? 8.320 6.474 -15.613 1.00 91.06 88 GLN A C 1
ATOM 697 O O . GLN A 1 88 ? 7.595 6.808 -14.676 1.00 91.06 88 GLN A O 1
ATOM 702 N N . LEU A 1 89 ? 8.540 5.192 -15.916 1.00 87.31 89 LEU A N 1
ATOM 703 C CA . LEU A 1 89 ? 7.906 4.101 -15.183 1.00 87.31 89 LEU A CA 1
ATOM 704 C C . LEU A 1 89 ? 8.298 4.107 -13.700 1.00 87.31 89 LEU A C 1
ATOM 706 O O . LEU A 1 89 ? 7.446 3.911 -12.834 1.00 87.31 89 LEU A O 1
ATOM 710 N N . ALA A 1 90 ? 9.571 4.363 -13.395 1.00 88.06 90 ALA A N 1
ATOM 711 C CA . ALA A 1 90 ? 10.042 4.464 -12.020 1.00 88.06 90 ALA A CA 1
ATOM 712 C C . ALA A 1 90 ? 9.393 5.638 -11.262 1.00 88.06 90 ALA A C 1
ATOM 714 O O . ALA A 1 90 ? 9.083 5.504 -10.076 1.00 88.06 90 ALA A O 1
ATOM 715 N N . ALA A 1 91 ? 9.156 6.775 -11.924 1.00 91.25 91 ALA A N 1
ATOM 716 C CA . ALA A 1 91 ? 8.443 7.902 -11.326 1.00 91.25 91 ALA A CA 1
ATOM 717 C C . ALA A 1 91 ? 6.983 7.535 -11.010 1.00 91.25 91 ALA A C 1
ATOM 719 O O . ALA A 1 91 ? 6.554 7.656 -9.865 1.00 91.25 91 ALA A O 1
ATOM 720 N N . GLU A 1 92 ? 6.259 6.973 -11.981 1.00 90.81 92 GLU A N 1
ATOM 721 C CA . GLU A 1 92 ? 4.861 6.562 -11.801 1.00 90.81 92 GLU A CA 1
ATOM 722 C C . GLU A 1 92 ? 4.702 5.485 -10.711 1.00 90.81 92 GLU A C 1
ATOM 724 O O . GLU A 1 92 ? 3.773 5.531 -9.902 1.00 90.81 92 GLU A O 1
ATOM 729 N N . MET A 1 93 ? 5.636 4.532 -10.631 1.00 86.50 93 MET A N 1
ATOM 730 C CA . MET A 1 93 ? 5.661 3.533 -9.558 1.00 86.50 93 MET A CA 1
ATOM 731 C C . MET A 1 93 ? 5.979 4.127 -8.190 1.00 86.50 93 MET A C 1
ATOM 733 O O . MET A 1 93 ? 5.433 3.666 -7.188 1.00 86.50 93 MET A O 1
ATOM 737 N N . THR A 1 94 ? 6.832 5.149 -8.129 1.00 89.62 94 THR A N 1
ATOM 738 C CA . THR A 1 94 ? 7.119 5.861 -6.878 1.00 89.62 94 THR A CA 1
ATOM 739 C C . THR A 1 94 ? 5.865 6.580 -6.381 1.00 89.62 94 THR A C 1
ATOM 741 O O . THR A 1 94 ? 5.509 6.458 -5.209 1.00 89.62 94 THR A O 1
ATOM 744 N N . ASP A 1 95 ? 5.130 7.243 -7.274 1.00 91.12 95 ASP A N 1
ATOM 745 C CA . ASP A 1 95 ? 3.861 7.890 -6.929 1.00 91.12 95 ASP A CA 1
ATOM 746 C C . ASP A 1 95 ? 2.806 6.874 -6.475 1.00 91.12 95 ASP A C 1
ATOM 748 O O . ASP A 1 95 ? 2.098 7.091 -5.486 1.00 91.12 95 ASP A O 1
ATOM 752 N N . ALA A 1 96 ? 2.722 5.723 -7.147 1.00 87.19 96 ALA A N 1
ATOM 753 C CA . ALA A 1 96 ? 1.847 4.633 -6.733 1.00 87.19 96 ALA A CA 1
ATOM 754 C C . 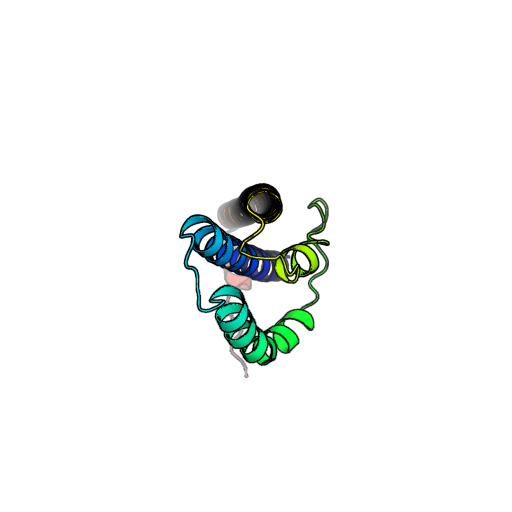ALA A 1 96 ? 2.207 4.084 -5.340 1.00 87.19 96 ALA A C 1
ATOM 756 O O . ALA A 1 96 ? 1.309 3.880 -4.520 1.00 87.19 96 ALA A O 1
ATOM 757 N N . GLU A 1 97 ? 3.496 3.896 -5.037 1.00 87.50 97 GLU A N 1
ATOM 758 C CA . GLU A 1 97 ? 3.967 3.488 -3.706 1.00 87.50 97 GLU A CA 1
ATOM 759 C C . GLU A 1 97 ? 3.564 4.503 -2.633 1.00 87.50 97 GLU A C 1
ATOM 761 O O . GLU A 1 97 ? 3.031 4.113 -1.591 1.00 87.50 97 GLU A O 1
ATOM 766 N N . HIS A 1 98 ? 3.738 5.800 -2.898 1.00 89.12 98 HIS A N 1
ATOM 767 C CA . HIS A 1 98 ? 3.367 6.853 -1.956 1.00 89.12 98 HIS A CA 1
ATOM 768 C C . HIS A 1 98 ? 1.861 6.878 -1.679 1.00 89.12 98 HIS A C 1
ATOM 770 O O . HIS A 1 98 ? 1.441 7.038 -0.524 1.00 89.12 98 HIS A O 1
ATOM 776 N N . ARG A 1 99 ? 1.034 6.672 -2.714 1.00 88.00 99 ARG A N 1
ATOM 777 C CA . ARG A 1 99 ? -0.422 6.539 -2.557 1.00 88.00 99 ARG A CA 1
ATOM 778 C C . ARG A 1 99 ? -0.774 5.328 -1.696 1.00 88.00 99 ARG A C 1
ATOM 780 O O . ARG A 1 99 ? -1.537 5.478 -0.744 1.00 88.00 99 ARG A O 1
ATOM 787 N N . LEU A 1 100 ? -0.158 4.171 -1.951 1.00 85.06 100 LEU A N 1
ATOM 788 C CA . LEU A 1 100 ? -0.337 2.952 -1.151 1.00 85.06 100 LEU A CA 1
ATOM 789 C C . LEU A 1 100 ? 0.073 3.155 0.315 1.00 85.06 100 LEU A C 1
ATOM 791 O O . LEU A 1 100 ? -0.647 2.757 1.230 1.00 85.06 100 LEU A O 1
ATOM 795 N N . SER A 1 101 ? 1.204 3.815 0.558 1.00 85.25 101 SER A N 1
ATOM 796 C CA . SER A 1 101 ? 1.697 4.130 1.903 1.00 85.25 101 SER A CA 1
ATOM 797 C C . SER A 1 101 ? 0.759 5.068 2.665 1.00 85.25 101 SER A C 1
ATOM 799 O O . SER A 1 101 ? 0.469 4.839 3.845 1.00 85.25 101 SER A O 1
ATOM 801 N N . THR A 1 102 ? 0.250 6.100 1.990 1.00 87.69 102 THR A N 1
ATOM 802 C CA . THR A 1 102 ? -0.739 7.033 2.549 1.00 87.69 102 THR A CA 1
ATOM 803 C C . THR A 1 102 ? -2.029 6.300 2.896 1.00 87.69 102 THR A C 1
ATOM 805 O O . THR A 1 102 ? -2.502 6.379 4.029 1.00 87.69 102 THR A O 1
ATOM 808 N N . TYR A 1 103 ? -2.549 5.517 1.952 1.00 84.81 103 TYR A N 1
ATOM 809 C CA . TYR A 1 103 ? -3.766 4.733 2.118 1.00 84.81 103 TYR A CA 1
ATOM 810 C C . TYR A 1 103 ? -3.671 3.765 3.299 1.00 84.81 103 TYR A C 1
ATOM 812 O O . TYR A 1 103 ? -4.544 3.731 4.165 1.00 84.81 103 TYR A O 1
ATOM 820 N N . ARG A 1 104 ? -2.555 3.034 3.403 1.00 85.12 104 ARG A N 1
ATOM 821 C CA . ARG A 1 104 ? -2.298 2.132 4.529 1.00 85.12 104 ARG A CA 1
ATOM 822 C C . ARG A 1 104 ? -2.296 2.874 5.865 1.00 85.12 104 ARG A C 1
ATOM 824 O O . ARG A 1 104 ? -2.826 2.377 6.853 1.00 85.12 104 ARG A O 1
ATOM 831 N N . SER A 1 105 ? -1.710 4.068 5.901 1.00 86.31 105 SER A N 1
ATOM 832 C CA . SER A 1 105 ? -1.656 4.890 7.115 1.00 86.31 105 SER A CA 1
ATOM 833 C C . SER A 1 105 ? -3.044 5.378 7.547 1.00 86.31 105 SER A C 1
ATOM 835 O O . SER A 1 105 ? -3.320 5.458 8.743 1.00 86.31 105 SER A O 1
ATOM 837 N N . GLU A 1 106 ? -3.929 5.679 6.594 1.00 86.88 106 GLU A N 1
ATOM 838 C CA . GLU A 1 106 ? -5.338 5.996 6.864 1.00 86.88 106 GLU A CA 1
ATOM 839 C C . GLU A 1 106 ? -6.110 4.781 7.399 1.00 86.88 106 GLU A C 1
ATOM 841 O O . GLU A 1 106 ? -6.855 4.909 8.373 1.00 86.88 106 GLU A O 1
ATOM 846 N N . LEU A 1 107 ? -5.901 3.589 6.825 1.00 84.88 107 LEU A N 1
ATOM 847 C CA . LEU A 1 107 ? -6.512 2.352 7.327 1.00 84.88 107 LEU A CA 1
ATOM 848 C C . LEU A 1 107 ? -6.124 2.073 8.781 1.00 84.88 107 LEU A C 1
ATOM 850 O O . LEU A 1 107 ? -7.006 1.830 9.607 1.00 84.88 107 LEU A O 1
ATOM 854 N N . PHE A 1 108 ? -4.830 2.164 9.109 1.00 82.31 108 PHE A N 1
ATOM 855 C CA . PHE A 1 108 ? -4.357 1.971 10.481 1.00 82.31 108 PHE A CA 1
ATOM 856 C C . PHE A 1 108 ? -4.977 2.989 11.439 1.00 82.31 108 PHE A C 1
ATOM 858 O O . PHE A 1 108 ? -5.501 2.598 12.478 1.00 82.31 108 PHE A O 1
ATOM 865 N N . ARG A 1 109 ? -5.041 4.273 11.058 1.00 84.69 109 ARG A N 1
ATOM 866 C CA . ARG A 1 109 ? -5.710 5.297 11.878 1.00 84.69 109 ARG A CA 1
ATOM 867 C C . ARG A 1 109 ? -7.181 4.978 12.141 1.00 84.69 109 ARG A C 1
ATOM 869 O O . ARG A 1 109 ? -7.648 5.139 13.268 1.00 84.69 109 ARG A O 1
ATOM 876 N N . ARG A 1 110 ? -7.919 4.503 11.133 1.00 82.19 110 ARG A N 1
ATOM 877 C CA . ARG A 1 110 ? -9.324 4.090 11.305 1.00 82.19 110 ARG A CA 1
ATOM 878 C C . ARG A 1 110 ? -9.446 2.867 12.217 1.00 82.19 110 ARG A C 1
ATOM 880 O O . ARG A 1 110 ? -10.333 2.832 13.069 1.00 82.19 110 ARG A O 1
ATOM 887 N N . GLN A 1 111 ? -8.557 1.886 12.074 1.00 81.00 111 GLN A N 1
ATOM 888 C CA . GLN A 1 111 ? -8.525 0.705 12.937 1.00 81.00 111 GLN A CA 1
ATOM 889 C C . GLN A 1 111 ? -8.231 1.067 14.399 1.00 81.00 111 GLN A C 1
ATOM 891 O O . GLN A 1 111 ? -8.895 0.549 15.304 1.00 81.00 111 GLN A O 1
ATOM 896 N N . ASP A 1 112 ? -7.287 1.976 14.628 1.00 82.00 112 ASP A N 1
ATOM 897 C CA . ASP A 1 112 ? -6.933 2.463 15.959 1.00 82.00 112 ASP A CA 1
ATOM 898 C C . ASP A 1 112 ? -8.098 3.224 16.596 1.00 82.00 112 ASP A C 1
ATOM 900 O O . ASP A 1 112 ? -8.428 2.973 17.753 1.00 82.00 112 ASP A O 1
ATOM 904 N N . ALA A 1 113 ? -8.794 4.076 15.833 1.00 80.31 113 ALA A N 1
ATOM 905 C CA . ALA A 1 113 ? -9.968 4.803 16.314 1.00 80.31 113 ALA A CA 1
ATOM 906 C C . ALA A 1 113 ? -11.111 3.861 16.735 1.00 80.31 113 ALA A C 1
ATOM 908 O O . ALA A 1 113 ? -11.656 3.998 17.830 1.00 80.31 113 ALA A O 1
ATOM 909 N N . VAL A 1 114 ? -11.437 2.859 15.909 1.00 79.44 114 VAL A N 1
ATOM 910 C CA . VAL A 1 114 ? -12.455 1.843 16.244 1.00 79.44 114 VAL A CA 1
ATOM 911 C C . VAL A 1 114 ? -12.043 1.034 17.477 1.00 79.44 114 VAL A C 1
ATOM 913 O O . VAL A 1 114 ? -12.880 0.700 18.315 1.00 79.44 114 VAL A O 1
ATOM 916 N N . THR A 1 115 ? -10.753 0.721 17.610 1.00 81.06 115 THR A N 1
ATOM 917 C CA . THR A 1 115 ? -10.231 -0.013 18.768 1.00 81.06 115 THR A CA 1
ATOM 918 C C . THR A 1 115 ? -10.296 0.831 20.041 1.00 81.06 115 THR A C 1
AT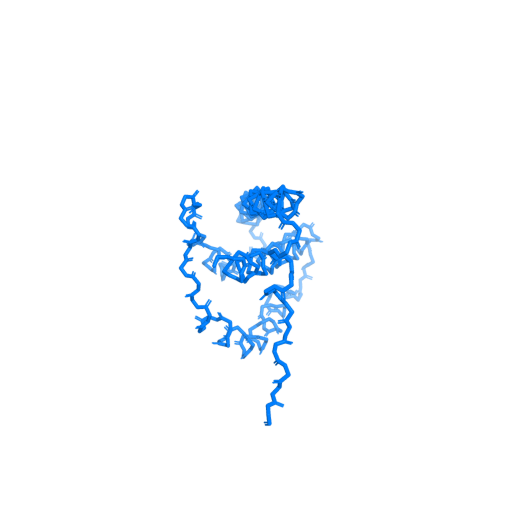OM 920 O O . THR A 1 115 ? -10.714 0.326 21.081 1.00 81.06 115 THR A O 1
ATOM 923 N N . ALA A 1 116 ? -9.939 2.114 19.966 1.00 77.12 116 ALA A N 1
ATOM 924 C CA . ALA A 1 116 ? -10.015 3.045 21.087 1.00 77.12 116 ALA A CA 1
ATOM 925 C C . ALA A 1 116 ? -11.459 3.238 21.573 1.00 77.12 116 ALA A C 1
ATOM 927 O O . ALA A 1 116 ? -11.707 3.169 22.776 1.00 77.12 116 ALA A O 1
ATOM 928 N N . GLU A 1 117 ? -12.409 3.392 20.648 1.00 82.00 117 GLU A N 1
ATOM 929 C CA . GLU A 1 117 ? -13.843 3.469 20.952 1.00 82.00 117 GLU A CA 1
ATOM 930 C C . GLU A 1 117 ? -14.340 2.195 21.654 1.00 82.00 117 GLU A C 1
ATOM 932 O O . GLU A 1 117 ? -15.043 2.263 22.661 1.00 82.00 117 GLU A O 1
ATOM 937 N N . LEU A 1 118 ? -13.931 1.012 21.181 1.00 80.88 118 LEU A N 1
ATOM 938 C CA . LEU A 1 118 ? -14.296 -0.253 21.823 1.00 80.88 118 LEU A CA 1
ATOM 939 C C . LEU A 1 118 ? -13.734 -0.355 23.251 1.00 80.88 118 LEU A C 1
ATOM 941 O O . LEU A 1 118 ? -14.443 -0.770 24.167 1.00 80.88 118 LEU A O 1
ATOM 945 N N . ILE A 1 119 ? -12.476 0.052 23.451 1.00 79.56 119 ILE A N 1
ATOM 946 C CA . ILE A 1 119 ? -11.849 0.100 24.779 1.00 79.56 119 ILE A CA 1
ATOM 947 C C . ILE A 1 119 ? -12.605 1.068 25.696 1.00 79.56 119 ILE A C 1
ATOM 949 O O . ILE A 1 119 ? -12.836 0.734 26.858 1.00 79.56 119 ILE A O 1
ATOM 953 N N . ALA A 1 120 ? -12.996 2.246 25.200 1.00 79.56 120 ALA A N 1
ATOM 954 C CA . ALA A 1 120 ? -13.778 3.215 25.965 1.00 79.56 120 ALA A CA 1
ATOM 955 C C . ALA A 1 120 ? -15.118 2.612 26.416 1.00 79.56 120 ALA A C 1
ATOM 957 O O . ALA A 1 120 ? -15.409 2.609 27.612 1.00 79.56 120 ALA A O 1
ATOM 958 N N . ARG A 1 121 ? -15.857 1.967 25.504 1.00 80.06 121 ARG A N 1
ATOM 959 C CA . ARG A 1 121 ? -17.121 1.282 25.828 1.00 80.06 121 ARG A CA 1
ATOM 960 C C . ARG A 1 121 ? -16.959 0.167 26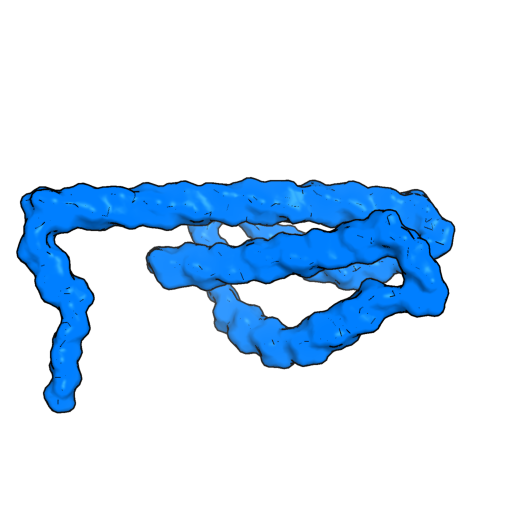.855 1.00 80.06 121 ARG A C 1
ATOM 962 O O . ARG A 1 121 ? -17.806 0.018 27.730 1.00 80.06 121 ARG A O 1
ATOM 969 N N . TYR A 1 122 ? -15.879 -0.610 26.786 1.00 82.25 122 TYR A N 1
ATOM 970 C CA . TYR A 1 122 ? -15.602 -1.644 27.789 1.00 82.25 122 TYR A CA 1
ATOM 971 C C . TYR A 1 122 ? -15.201 -1.070 29.148 1.00 82.25 122 TYR A C 1
ATOM 973 O O . TYR A 1 122 ? -15.506 -1.676 30.171 1.00 82.25 122 TYR A O 1
ATOM 981 N N . ARG A 1 123 ? -14.547 0.097 29.192 1.00 80.00 123 ARG A N 1
ATOM 982 C CA . ARG A 1 123 ? -14.299 0.797 30.461 1.00 80.00 123 ARG A CA 1
ATOM 983 C C . ARG A 1 123 ? -15.593 1.310 31.082 1.00 80.00 123 ARG A C 1
ATOM 985 O O . ARG A 1 123 ? -15.747 1.222 32.295 1.00 80.00 123 ARG A O 1
ATOM 992 N N . GLU A 1 124 ? -16.503 1.826 30.262 1.00 86.44 124 GLU A N 1
ATOM 993 C CA . GLU A 1 124 ? -17.810 2.319 30.707 1.00 86.44 124 GLU A CA 1
ATOM 994 C C . GLU A 1 124 ? -18.736 1.184 31.156 1.00 86.44 124 GLU A C 1
ATOM 996 O O . GLU A 1 124 ? -19.441 1.319 32.154 1.00 86.44 124 GLU A O 1
ATOM 1001 N N . ASN A 1 125 ? -18.717 0.048 30.454 1.00 81.06 125 ASN A N 1
ATOM 1002 C CA . ASN A 1 125 ? -19.507 -1.127 30.802 1.00 81.06 125 ASN A CA 1
ATOM 1003 C C . ASN A 1 125 ? -18.687 -2.425 30.657 1.00 81.06 125 ASN A C 1
ATOM 1005 O O . ASN A 1 125 ? -18.708 -3.066 29.601 1.00 81.06 125 ASN A O 1
ATOM 1009 N N . PRO A 1 126 ? -18.009 -2.861 31.735 1.00 81.88 126 PRO A N 1
ATOM 1010 C CA . PRO A 1 126 ? -17.140 -4.039 31.713 1.00 81.88 126 PRO A CA 1
ATOM 1011 C C . PRO A 1 126 ? -17.854 -5.357 31.390 1.00 81.88 126 PRO A C 1
ATOM 1013 O O . PRO A 1 126 ? -17.229 -6.279 30.872 1.00 81.88 126 PRO A O 1
ATOM 1016 N N . ILE A 1 127 ? -19.162 -5.460 31.655 1.00 81.25 127 ILE A N 1
ATOM 1017 C CA . ILE A 1 127 ? -19.940 -6.682 31.393 1.00 81.25 127 ILE A CA 1
ATOM 1018 C C . ILE A 1 127 ? -20.070 -6.939 29.882 1.00 81.25 127 ILE A C 1
ATOM 1020 O O . ILE A 1 127 ? -20.156 -8.094 29.470 1.00 81.25 127 ILE A O 1
ATOM 1024 N N . LEU A 1 128 ? -19.980 -5.903 29.037 1.00 75.69 128 LEU A N 1
ATOM 1025 C CA . LEU A 1 128 ? -19.950 -6.066 27.576 1.00 75.69 128 LEU A CA 1
ATOM 1026 C C . LEU A 1 128 ? -18.739 -6.871 27.084 1.00 75.69 128 LEU A C 1
ATOM 1028 O O . LEU A 1 128 ? -18.809 -7.463 26.016 1.00 75.69 128 LEU A O 1
ATOM 1032 N N . ALA A 1 129 ? -17.639 -6.939 27.837 1.00 73.00 129 ALA A N 1
ATOM 1033 C CA . ALA A 1 129 ? -16.507 -7.778 27.447 1.00 73.00 129 ALA A CA 1
ATOM 1034 C C . ALA A 1 129 ? -16.848 -9.279 27.520 1.00 73.00 129 ALA A C 1
ATOM 1036 O O . ALA A 1 129 ? -16.288 -10.076 26.769 1.00 73.00 129 ALA A O 1
ATOM 1037 N N . LEU A 1 130 ? -17.791 -9.665 28.388 1.00 74.81 130 LEU A N 1
ATOM 1038 C CA . LEU A 1 130 ? -18.212 -11.058 28.560 1.00 74.81 130 LEU A CA 1
ATOM 1039 C C . LEU A 1 130 ? -19.034 -11.570 27.371 1.00 74.81 130 LEU A C 1
ATOM 1041 O O . LEU A 1 130 ? -19.024 -12.766 27.107 1.00 74.81 130 LEU A O 1
ATOM 1045 N N . THR A 1 131 ? -19.698 -10.688 26.616 1.00 76.88 131 THR A N 1
ATOM 1046 C CA . THR A 1 131 ? -20.458 -11.078 25.413 1.00 76.88 131 THR A CA 1
ATOM 1047 C C . THR A 1 131 ? -19.566 -11.350 24.202 1.00 76.88 131 THR A C 1
ATOM 1049 O O . THR A 1 131 ? -20.028 -11.927 23.223 1.00 76.88 131 THR A O 1
ATOM 1052 N N . ALA A 1 132 ? -18.290 -10.955 24.263 1.00 70.50 132 ALA A N 1
ATOM 1053 C CA . ALA A 1 132 ? -17.294 -11.243 23.235 1.00 70.50 132 ALA A CA 1
ATOM 1054 C C . ALA A 1 132 ? -16.570 -12.587 23.455 1.00 70.50 132 ALA A C 1
ATOM 1056 O O . ALA A 1 132 ? -15.730 -12.962 22.635 1.00 70.50 132 ALA A O 1
ATOM 1057 N N . LEU A 1 133 ? -16.859 -13.299 24.553 1.00 72.62 133 LEU A N 1
ATOM 1058 C CA . LEU A 1 133 ? -16.304 -14.626 24.806 1.00 72.62 133 LEU A CA 1
ATOM 1059 C C . LEU A 1 133 ? -16.925 -15.647 23.838 1.00 72.62 133 LEU A C 1
ATOM 1061 O O . LEU A 1 133 ? -18.132 -15.588 23.593 1.00 72.62 133 LEU A O 1
ATOM 1065 N N . PRO A 1 134 ? -16.138 -16.5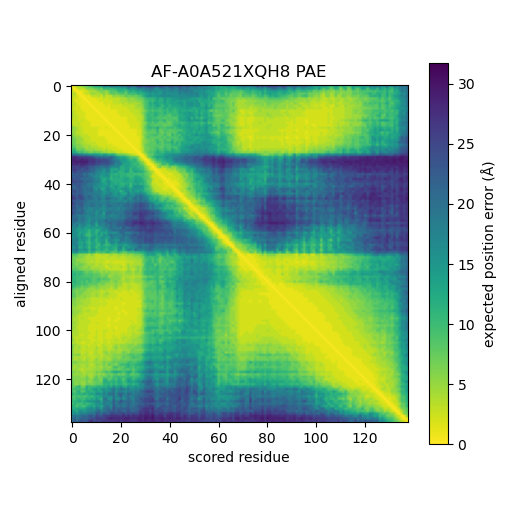94 23.294 1.00 70.19 134 PRO A N 1
ATOM 1066 C CA . PRO A 1 134 ? -16.691 -17.686 22.506 1.00 70.19 134 PRO A CA 1
ATOM 1067 C C . PRO A 1 134 ? -17.700 -18.464 23.355 1.00 70.19 134 PRO A C 1
ATOM 1069 O O . PRO A 1 134 ? -17.356 -18.944 24.434 1.00 70.19 134 PRO A O 1
ATOM 1072 N N . THR A 1 135 ? -18.937 -18.592 22.882 1.00 68.25 135 THR A N 1
ATOM 1073 C CA . THR A 1 135 ? -19.883 -19.557 23.447 1.00 68.25 135 THR A CA 1
ATOM 1074 C C . THR A 1 135 ? -19.358 -20.953 23.134 1.00 68.25 135 THR A C 1
ATOM 1076 O O . THR A 1 135 ? -19.126 -21.255 21.960 1.00 68.25 135 THR A O 1
ATOM 1079 N N . GLU A 1 136 ? -19.119 -21.772 24.161 1.00 57.44 136 GLU A N 1
ATOM 1080 C CA . GLU A 1 136 ? -18.736 -23.174 23.967 1.00 57.44 136 GLU A CA 1
ATOM 1081 C C . GLU A 1 136 ? -19.750 -23.852 23.027 1.00 57.44 136 GLU A C 1
ATOM 1083 O O . GLU A 1 136 ? -20.957 -23.655 23.201 1.00 57.44 136 GLU A O 1
ATOM 1088 N N . PRO A 1 137 ? -19.296 -24.584 21.994 1.00 62.34 137 PRO A N 1
ATOM 1089 C CA . PRO A 1 137 ? -20.201 -25.384 21.183 1.00 62.34 137 PRO A CA 1
ATOM 1090 C C . PRO A 1 137 ? -20.707 -26.568 22.024 1.00 62.34 137 PRO A C 1
ATOM 1092 O O . PRO A 1 137 ? -19.891 -27.262 22.633 1.00 62.34 137 PRO A O 1
ATOM 1095 N N . GLU A 1 138 ? -22.031 -26.767 22.065 1.00 48.06 138 GLU A N 1
ATOM 1096 C CA . GLU A 1 138 ? -22.674 -27.979 22.614 1.00 48.06 138 GLU A CA 1
ATOM 1097 C C . GLU A 1 138 ? -22.291 -29.250 21.839 1.00 48.06 138 GLU A C 1
ATOM 1099 O O . GLU A 1 138 ? -22.150 -29.177 20.592 1.00 48.06 138 GLU A O 1
#

Solvent-accessible surface area (backbone atoms only — not comparable to full-atom values): 8209 Å² total; per-residue (Å²): 105,73,66,58,53,52,56,48,45,52,52,41,56,50,52,36,54,51,46,49,54,50,46,52,49,66,72,64,62,66,74,94,55,67,60,65,58,51,48,46,48,57,50,52,65,46,35,72,56,42,60,62,50,63,71,58,71,69,75,74,62,86,96,57,84,80,77,79,63,56,68,58,65,69,65,61,85,73,60,87,86,38,61,66,59,50,53,51,50,47,49,55,44,49,53,50,38,53,51,37,54,51,52,48,52,52,51,50,52,53,52,50,52,56,49,52,52,51,52,50,50,34,70,78,39,60,71,63,56,63,76,70,52,82,75,80,83,131

Radius of gyration: 20.3 Å; Cα contacts (8 Å, |Δi|>4): 54; chains: 1; bounding box: 43×36×55 Å

pLDDT: mean 71.27, std 15.33, range [37.38, 91.25]